Protein AF-A0A150SYS1-F1 (afdb_monomer_lite)

Secondary structure (DSSP, 8-state):
-PPP--PPPPHHHHHT--EE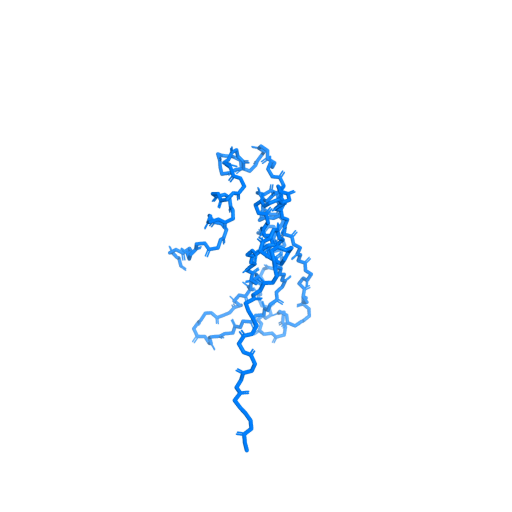EEEEE-S-GGGT--EEEEEEEEEGGGTEEEEEE---HHHHHHH-TT--HHHHHHHHHHHHHHHHT-GGG-GGGGS-HHHHHHHHHSPP--

Foldseek 3Di:
DDDPPPDDDPPVRVLFDKDKDFDWDDLDVVVVDIDGFWMWMDTPSVQATAIDGHDPVVVSCVVPVPDDVVVVVVVSVLLRCLRVLPCVNPPSSVDRNVSSVVVSPDDDPD

InterPro domains:
  IPR021398 Protein of unknown function DUF3037 [PF11236] (20-110)

Structure (mmCIF, N/CA/C/O backbone):
data_AF-A0A150SYS1-F1
#
_entry.id   AF-A0A150SYS1-F1
#
loop_
_atom_site.group_PDB
_atom_site.id
_atom_site.type_symbol
_atom_site.label_atom_id
_atom_site.label_alt_id
_atom_site.label_comp_id
_atom_site.label_asym_id
_atom_site.label_entity_id
_atom_site.label_seq_id
_atom_site.pdbx_PDB_ins_code
_atom_site.Cartn_x
_atom_site.Cartn_y
_atom_site.Cartn_z
_atom_site.occupancy
_atom_site.B_iso_or_equiv
_atom_site.auth_seq_id
_atom_site.auth_comp_id
_atom_site.auth_asym_id
_atom_site.auth_atom_id
_atom_site.pdbx_PDB_model_num
ATOM 1 N N . MET A 1 1 ? -43.144 2.748 -16.635 1.00 46.62 1 MET A N 1
ATOM 2 C CA . MET A 1 1 ? -41.766 2.988 -16.165 1.00 46.62 1 MET A CA 1
ATOM 3 C C . MET A 1 1 ? -41.873 3.291 -14.675 1.00 46.62 1 MET A C 1
ATOM 5 O O . MET A 1 1 ? -42.285 4.400 -14.359 1.00 46.62 1 MET A O 1
ATOM 9 N N . PRO A 1 2 ? -41.720 2.311 -13.765 1.00 41.84 2 PRO A N 1
ATOM 10 C CA . PRO A 1 2 ? -41.815 2.610 -12.344 1.00 41.84 2 PRO A CA 1
ATOM 11 C C . PRO A 1 2 ? -40.545 3.337 -11.883 1.00 41.84 2 PRO A C 1
ATOM 13 O O . PRO A 1 2 ? -39.466 3.139 -12.444 1.00 41.84 2 PRO A O 1
ATOM 16 N N . ALA A 1 3 ? -40.736 4.242 -10.927 1.00 53.97 3 ALA A N 1
ATOM 17 C CA . ALA A 1 3 ? -39.724 5.083 -10.299 1.00 53.97 3 ALA A CA 1
ATOM 18 C C . ALA A 1 3 ? -38.660 4.244 -9.559 1.00 53.97 3 ALA A C 1
ATOM 20 O O . ALA A 1 3 ? -38.944 3.103 -9.199 1.00 53.97 3 ALA A O 1
ATOM 21 N N . PRO A 1 4 ? -37.449 4.779 -9.315 1.00 53.19 4 PRO A N 1
ATOM 22 C CA . PRO A 1 4 ? -36.462 4.095 -8.492 1.00 53.19 4 PRO A CA 1
ATOM 23 C C . PRO A 1 4 ? -36.981 4.002 -7.054 1.00 53.19 4 PRO A C 1
ATOM 25 O O . PRO A 1 4 ? -37.290 5.021 -6.434 1.00 53.19 4 PRO A O 1
ATOM 28 N N . ASP A 1 5 ? -37.085 2.779 -6.539 1.00 56.59 5 ASP A N 1
ATOM 29 C CA . ASP A 1 5 ? -37.484 2.496 -5.164 1.00 56.59 5 ASP A CA 1
ATOM 30 C C . ASP A 1 5 ? -36.496 3.164 -4.194 1.00 56.59 5 ASP A C 1
ATOM 32 O O . ASP A 1 5 ? -35.390 2.683 -3.947 1.00 56.59 5 ASP A O 1
ATOM 36 N N . GLY A 1 6 ? -36.897 4.320 -3.664 1.00 57.78 6 GLY A N 1
ATOM 37 C CA . GLY A 1 6 ? -36.155 5.117 -2.693 1.00 57.78 6 GLY A CA 1
ATOM 38 C C . GLY A 1 6 ? -36.209 4.517 -1.294 1.00 57.78 6 GLY A C 1
ATOM 39 O O . GLY A 1 6 ? -36.698 5.162 -0.368 1.00 57.78 6 GLY A O 1
ATOM 40 N N . ASN A 1 7 ? -35.731 3.286 -1.120 1.00 57.59 7 ASN A N 1
ATOM 41 C CA . ASN A 1 7 ? -35.543 2.751 0.220 1.00 57.59 7 ASN A CA 1
ATOM 42 C C . ASN A 1 7 ? -34.231 3.312 0.807 1.00 57.59 7 ASN A C 1
ATOM 44 O O . ASN A 1 7 ? -33.166 3.031 0.250 1.00 57.59 7 ASN A O 1
ATOM 48 N N . PRO A 1 8 ? -34.260 4.085 1.911 1.00 56.75 8 PRO A N 1
ATOM 49 C CA . PRO A 1 8 ? -33.033 4.493 2.582 1.00 56.75 8 PRO A CA 1
ATOM 50 C C . PRO A 1 8 ? -32.280 3.245 3.080 1.00 56.75 8 PRO A C 1
ATOM 52 O O . PRO A 1 8 ? -32.924 2.250 3.444 1.00 56.75 8 PRO A O 1
ATOM 55 N N . PRO A 1 9 ? -30.933 3.264 3.098 1.00 56.44 9 PRO A N 1
ATOM 56 C CA . PRO A 1 9 ? -30.151 2.159 3.646 1.00 56.44 9 PRO A CA 1
ATOM 57 C C . PRO A 1 9 ? -30.648 1.849 5.062 1.00 56.44 9 PRO A C 1
ATOM 59 O O . PRO A 1 9 ? -30.876 2.760 5.864 1.00 56.44 9 PRO A O 1
ATOM 62 N N . ARG A 1 10 ? -30.895 0.568 5.367 1.00 55.69 10 ARG A N 1
ATOM 63 C CA . ARG A 1 10 ? -31.429 0.181 6.680 1.00 55.69 10 ARG A CA 1
ATOM 64 C C . ARG A 1 10 ? -30.379 0.528 7.738 1.00 55.69 10 ARG A C 1
ATOM 66 O O . ARG A 1 10 ? -29.187 0.461 7.473 1.00 55.69 10 ARG A O 1
ATOM 73 N N . ALA A 1 11 ? -30.787 0.850 8.966 1.00 55.31 11 ALA A N 1
ATOM 74 C CA . ALA A 1 11 ? -29.869 1.276 10.036 1.00 55.31 11 ALA A CA 1
ATOM 75 C C . ALA A 1 11 ? -28.717 0.282 10.346 1.00 55.31 11 ALA A C 1
ATOM 77 O O . ALA A 1 11 ? -27.696 0.684 10.895 1.00 55.31 11 ALA A O 1
ATOM 78 N N . ARG A 1 12 ? -28.854 -0.999 9.962 1.00 54.78 12 ARG A N 1
ATOM 79 C CA . ARG A 1 12 ? -27.773 -2.004 9.993 1.00 54.78 12 ARG A CA 1
ATOM 80 C C . ARG A 1 12 ? -26.711 -1.804 8.902 1.00 54.78 12 ARG A C 1
ATOM 82 O O . ARG A 1 12 ? -25.551 -2.080 9.160 1.00 54.78 12 ARG A O 1
ATOM 89 N N . ASP A 1 13 ? -27.086 -1.281 7.739 1.00 56.94 13 ASP A N 1
ATOM 90 C CA . ASP A 1 13 ? -26.188 -1.048 6.600 1.00 56.94 13 ASP A CA 1
ATOM 91 C C . ASP A 1 13 ? -25.290 0.175 6.844 1.00 56.94 13 ASP A C 1
ATOM 93 O O . ASP A 1 13 ? -24.120 0.183 6.478 1.00 56.94 13 ASP A O 1
ATOM 97 N N . ALA A 1 14 ? -25.810 1.193 7.541 1.00 58.81 14 ALA A N 1
ATOM 98 C CA . ALA A 1 14 ? -25.014 2.338 7.987 1.00 58.81 14 ALA A CA 1
ATOM 99 C C . ALA A 1 14 ? -24.042 1.974 9.126 1.00 58.81 14 ALA A C 1
ATOM 101 O O . ALA A 1 14 ? -22.978 2.580 9.248 1.00 58.81 14 ALA A O 1
ATOM 102 N N . ALA A 1 15 ? -24.393 0.977 9.949 1.00 64.12 15 ALA A N 1
ATOM 103 C CA . ALA A 1 15 ? -23.547 0.493 11.038 1.00 64.12 15 ALA A CA 1
ATOM 104 C C . ALA A 1 15 ? -22.316 -0.285 10.542 1.00 64.12 15 ALA A C 1
ATOM 106 O O . ALA A 1 15 ? -21.358 -0.414 11.291 1.00 64.12 15 ALA A O 1
ATOM 107 N N . ASP A 1 16 ? -22.318 -0.750 9.292 1.00 79.81 16 ASP A N 1
ATOM 108 C CA . ASP A 1 16 ? -21.210 -1.484 8.672 1.00 79.81 16 ASP A CA 1
ATOM 109 C C . ASP A 1 16 ? -20.600 -0.734 7.478 1.00 79.81 16 ASP A C 1
ATOM 111 O O . ASP A 1 16 ? -19.910 -1.333 6.654 1.00 79.81 16 ASP A O 1
ATOM 115 N N . ALA A 1 17 ? -20.827 0.581 7.380 1.00 88.12 17 ALA A N 1
ATOM 116 C CA . ALA A 1 17 ? -20.217 1.394 6.337 1.00 88.12 17 ALA A CA 1
ATOM 117 C C . ALA A 1 17 ? -18.685 1.255 6.373 1.00 88.12 17 ALA A C 1
ATOM 119 O O . ALA A 1 17 ? -18.046 1.334 7.432 1.00 88.12 17 ALA A O 1
ATOM 120 N N . PHE A 1 18 ? -18.107 1.027 5.199 1.00 93.44 18 PHE A N 1
ATOM 121 C CA . PHE A 1 18 ? -16.675 0.879 5.011 1.00 93.44 18 PHE A CA 1
ATOM 122 C C . PHE A 1 18 ? -16.217 1.720 3.826 1.00 93.44 18 PHE A C 1
ATOM 124 O O . PHE A 1 18 ? -16.915 1.843 2.820 1.00 93.44 18 PHE A O 1
ATOM 131 N N . ASP A 1 19 ? -15.010 2.248 3.952 1.00 94.69 19 ASP A N 1
ATOM 132 C CA . ASP A 1 19 ? -14.276 2.878 2.873 1.00 94.69 19 ASP A CA 1
ATOM 133 C C . ASP A 1 19 ? -13.247 1.887 2.338 1.00 94.69 19 ASP A C 1
ATOM 135 O O . ASP A 1 19 ? -12.708 1.051 3.072 1.00 94.69 19 ASP A O 1
ATOM 139 N N . TYR A 1 20 ? -12.962 1.965 1.043 1.00 96.62 20 TYR A N 1
ATOM 140 C CA . TYR A 1 20 ? -11.912 1.156 0.446 1.00 96.62 20 TYR A CA 1
ATOM 141 C C . TYR A 1 20 ? -11.166 1.916 -0.643 1.00 96.62 20 TYR A C 1
ATOM 143 O O . TYR A 1 20 ? -11.701 2.823 -1.281 1.00 96.62 20 TYR A O 1
ATOM 151 N N . ALA A 1 21 ? -9.925 1.507 -0.879 1.00 96.06 21 ALA A N 1
ATOM 152 C CA . ALA A 1 21 ? -9.102 2.013 -1.964 1.00 96.06 21 ALA A CA 1
ATOM 153 C C . ALA A 1 21 ? -8.381 0.871 -2.669 1.00 96.06 21 ALA A C 1
ATOM 155 O O . ALA A 1 21 ? -7.885 -0.058 -2.035 1.00 96.06 21 ALA A O 1
ATOM 156 N N . VAL A 1 22 ? -8.313 0.946 -3.996 1.00 96.31 22 VAL A N 1
ATOM 157 C CA . VAL A 1 22 ? -7.603 -0.038 -4.817 1.00 96.31 22 VAL A CA 1
ATOM 158 C C . VAL A 1 22 ? -6.139 0.368 -4.928 1.00 96.31 22 VAL A C 1
ATOM 160 O O . VAL A 1 22 ? -5.834 1.459 -5.410 1.00 96.31 22 VAL A O 1
ATOM 163 N N . LEU A 1 23 ? -5.239 -0.534 -4.545 1.00 95.25 23 LEU A N 1
ATOM 164 C CA . LEU A 1 23 ? -3.804 -0.372 -4.746 1.00 95.25 23 LEU A CA 1
ATOM 165 C C . LEU A 1 23 ? -3.456 -0.694 -6.196 1.00 95.25 23 LEU A C 1
ATOM 167 O O . LEU A 1 23 ? -3.881 -1.719 -6.744 1.00 95.25 23 LEU A O 1
ATOM 171 N N . ARG A 1 24 ? -2.680 0.188 -6.826 1.00 95.00 24 ARG A N 1
ATOM 172 C CA . ARG A 1 24 ? -2.292 0.066 -8.231 1.00 95.00 24 ARG A CA 1
ATOM 173 C C . ARG A 1 24 ? -0.803 0.280 -8.390 1.00 95.00 24 ARG A C 1
ATOM 175 O O . ARG A 1 24 ? -0.268 1.264 -7.894 1.00 95.00 24 ARG A O 1
ATOM 182 N N . VAL A 1 25 ? -0.172 -0.600 -9.154 1.00 95.19 25 VAL A N 1
ATOM 183 C CA . VAL A 1 25 ? 1.159 -0.344 -9.700 1.00 95.19 25 VAL A CA 1
ATOM 184 C C . VAL A 1 25 ? 0.983 0.357 -11.036 1.00 95.19 25 VAL A C 1
ATOM 186 O O . VAL A 1 25 ? 0.116 -0.011 -11.835 1.00 95.19 25 VAL A O 1
ATOM 189 N N . VAL A 1 26 ? 1.807 1.373 -11.263 1.00 93.62 26 VAL A N 1
ATOM 190 C CA . VAL A 1 26 ? 1.878 2.133 -12.509 1.00 93.62 26 VAL A CA 1
ATOM 191 C C . VAL A 1 26 ? 3.256 1.854 -13.108 1.00 93.62 26 VAL A C 1
ATOM 193 O O . VAL A 1 26 ? 4.200 2.560 -12.766 1.00 93.62 26 VAL A O 1
ATOM 196 N N . PRO A 1 27 ? 3.420 0.802 -13.937 1.00 90.81 27 PRO A N 1
ATOM 197 C CA . PRO A 1 27 ? 4.738 0.427 -14.450 1.00 90.81 27 PRO A CA 1
ATOM 198 C C . PRO A 1 27 ? 5.379 1.543 -15.278 1.00 90.81 27 PRO A C 1
ATOM 200 O O . PRO A 1 27 ? 6.596 1.705 -15.264 1.00 90.81 27 PRO A O 1
ATOM 203 N N . ARG A 1 28 ? 4.545 2.321 -15.984 1.00 89.44 28 ARG A N 1
ATOM 204 C CA . ARG A 1 28 ? 4.988 3.419 -16.837 1.00 89.44 28 ARG A CA 1
ATOM 205 C C . ARG A 1 28 ? 3.961 4.550 -16.883 1.00 89.44 28 ARG A C 1
ATOM 207 O O . ARG A 1 28 ? 2.920 4.443 -17.540 1.00 89.44 28 ARG A O 1
ATOM 214 N N . VAL A 1 29 ? 4.247 5.630 -16.154 1.00 88.06 29 VAL A N 1
ATOM 215 C CA . VAL A 1 29 ? 3.322 6.754 -15.916 1.00 88.06 29 VAL A CA 1
ATOM 216 C C . VAL A 1 29 ? 2.966 7.466 -17.219 1.00 88.06 29 VAL A C 1
ATOM 218 O O . VAL A 1 29 ? 1.792 7.719 -17.484 1.00 88.06 29 VAL A O 1
ATOM 221 N N . GLU A 1 30 ? 3.956 7.722 -18.069 1.00 90.62 30 GLU A N 1
ATOM 222 C CA . GLU A 1 30 ? 3.812 8.444 -19.334 1.00 90.62 30 GLU A CA 1
ATOM 223 C C . GLU A 1 30 ? 2.944 7.707 -20.365 1.00 90.62 30 GLU A C 1
ATOM 225 O O . GLU A 1 30 ? 2.399 8.326 -21.276 1.00 90.62 30 GLU A O 1
ATOM 230 N N . ARG A 1 31 ? 2.778 6.387 -20.210 1.00 90.69 31 ARG A N 1
ATOM 231 C CA . ARG A 1 31 ? 1.885 5.563 -21.043 1.00 90.69 31 ARG A CA 1
ATOM 232 C C . ARG A 1 31 ? 0.509 5.354 -20.414 1.00 90.69 31 ARG A C 1
ATOM 234 O O . ARG A 1 31 ? -0.360 4.757 -21.044 1.00 90.69 31 ARG A O 1
ATOM 241 N N . GLY A 1 32 ? 0.308 5.814 -19.179 1.00 89.94 32 GLY A N 1
ATOM 242 C CA . GLY A 1 32 ? -0.930 5.612 -18.432 1.00 89.94 32 GLY A CA 1
ATOM 243 C C . GLY A 1 32 ? -1.196 4.152 -18.048 1.00 89.94 32 GLY A C 1
ATOM 244 O O . GLY A 1 32 ? -2.349 3.791 -17.814 1.00 89.94 32 GLY A O 1
ATOM 245 N N . GLU A 1 33 ? -0.167 3.303 -17.985 1.00 91.50 33 GLU A N 1
ATOM 246 C CA . GLU A 1 33 ? -0.312 1.882 -17.646 1.00 91.50 33 GLU A CA 1
ATOM 247 C C . GLU A 1 33 ? -0.633 1.692 -16.167 1.00 91.50 33 GLU A C 1
ATOM 249 O O . GLU A 1 33 ? 0.018 2.278 -15.308 1.00 91.50 33 GLU A O 1
ATOM 254 N N . ARG A 1 34 ? -1.624 0.856 -15.841 1.00 93.00 34 ARG A N 1
ATOM 255 C CA . ARG A 1 34 ? -2.029 0.603 -14.452 1.00 93.00 34 ARG A CA 1
ATOM 256 C C . ARG A 1 34 ? -2.443 -0.848 -14.274 1.00 93.00 34 ARG A C 1
ATOM 258 O O . ARG A 1 34 ? -3.228 -1.370 -15.065 1.00 93.00 34 ARG A O 1
ATOM 265 N N . VAL A 1 35 ? -1.976 -1.475 -13.201 1.00 95.44 35 VAL A N 1
ATOM 266 C CA . VAL A 1 35 ? -2.395 -2.819 -12.791 1.00 95.44 35 VAL A CA 1
ATOM 267 C C . VAL A 1 35 ? -2.870 -2.753 -11.349 1.00 95.44 35 VAL A C 1
ATOM 269 O O . VAL A 1 35 ? -2.137 -2.304 -10.472 1.00 95.44 35 VAL A O 1
ATOM 272 N N . ASN A 1 36 ? -4.109 -3.180 -11.104 1.00 96.69 36 ASN A N 1
ATOM 273 C CA . ASN A 1 36 ? -4.614 -3.348 -9.745 1.00 96.69 36 ASN A CA 1
ATOM 274 C C . ASN A 1 36 ? -3.877 -4.522 -9.100 1.00 96.69 36 ASN A C 1
ATOM 276 O O . ASN A 1 36 ? -3.824 -5.601 -9.686 1.00 96.69 36 ASN A O 1
ATOM 280 N N . VAL A 1 37 ? -3.335 -4.305 -7.909 1.00 97.06 37 VAL A N 1
ATOM 281 C CA . VAL A 1 37 ? -2.543 -5.308 -7.184 1.00 97.06 37 VAL A CA 1
ATOM 282 C C . VAL A 1 37 ? -3.080 -5.582 -5.788 1.00 97.06 37 VAL A C 1
ATOM 284 O O . VAL A 1 37 ? -2.572 -6.466 -5.112 1.00 97.06 37 VAL A O 1
ATOM 287 N N . GLY A 1 38 ? -4.085 -4.838 -5.325 1.00 96.56 38 GLY A N 1
ATOM 288 C CA . GLY A 1 38 ? -4.620 -5.017 -3.983 1.00 96.56 38 GLY A CA 1
ATOM 289 C C . GLY A 1 38 ? -5.714 -4.031 -3.611 1.00 96.56 38 GLY A C 1
ATOM 290 O O . GLY A 1 38 ? -6.171 -3.231 -4.431 1.00 96.56 38 GLY A O 1
ATOM 291 N N . VAL A 1 39 ? -6.114 -4.087 -2.348 1.00 97.50 39 VAL A N 1
ATOM 292 C CA . VAL A 1 39 ? -7.137 -3.237 -1.745 1.00 97.50 39 VAL A CA 1
ATOM 293 C C . VAL A 1 39 ? -6.779 -2.923 -0.296 1.00 97.50 39 VAL A C 1
ATOM 295 O O . VAL A 1 39 ? -6.231 -3.767 0.413 1.00 97.50 39 VAL A O 1
ATOM 298 N N . VAL A 1 40 ? -7.121 -1.718 0.144 1.00 97.56 40 VAL A N 1
ATOM 299 C CA . VAL A 1 40 ? -7.153 -1.324 1.555 1.00 97.56 40 VAL A CA 1
ATOM 300 C C . VAL A 1 40 ? -8.599 -1.103 1.944 1.00 97.56 40 VAL A C 1
ATOM 302 O O . VAL A 1 40 ? -9.314 -0.412 1.222 1.00 97.56 40 VAL A O 1
ATOM 305 N N . LEU A 1 41 ? -9.027 -1.689 3.058 1.00 97.25 41 LEU A N 1
ATOM 306 C CA . LEU A 1 41 ? -10.381 -1.551 3.581 1.00 97.25 41 LEU A CA 1
ATOM 307 C C . LEU A 1 41 ? -10.324 -0.963 4.986 1.00 97.25 41 LEU A C 1
ATOM 309 O O . LEU A 1 41 ? -9.577 -1.444 5.838 1.00 97.25 41 LEU A O 1
ATOM 313 N N . PHE A 1 42 ? -11.146 0.052 5.218 1.00 97.00 42 PHE A N 1
ATOM 314 C CA . PHE A 1 42 ? -11.321 0.707 6.501 1.00 97.00 42 PHE A CA 1
ATOM 315 C C . PHE A 1 42 ? -12.794 0.668 6.913 1.00 97.00 42 PHE A C 1
ATOM 317 O O . PHE A 1 42 ? -13.671 1.085 6.165 1.00 97.00 42 PHE A O 1
ATOM 324 N N . CYS A 1 43 ? -13.079 0.188 8.121 1.00 95.75 43 CYS A N 1
ATOM 325 C CA . CYS A 1 43 ? -14.416 0.230 8.703 1.00 95.75 43 CYS A CA 1
ATOM 326 C C . CYS A 1 43 ? -14.329 0.748 10.137 1.00 95.75 43 CYS A C 1
ATOM 328 O O . CYS A 1 43 ? -13.930 0.026 11.057 1.00 95.75 43 CYS A O 1
ATOM 330 N N . ARG A 1 44 ? -14.741 2.007 10.336 1.00 93.00 44 ARG A N 1
ATOM 331 C CA . ARG A 1 44 ? -14.692 2.669 11.647 1.00 93.00 44 ARG A CA 1
ATOM 332 C C . ARG A 1 44 ? -15.531 1.940 12.692 1.00 93.00 44 ARG A C 1
ATOM 334 O O . ARG A 1 44 ? -15.084 1.774 13.821 1.00 93.00 44 ARG A O 1
ATOM 341 N N . ALA A 1 45 ? -16.730 1.502 12.317 1.00 92.56 45 ALA A N 1
ATOM 342 C CA . ALA A 1 45 ? -17.658 0.847 13.234 1.00 92.56 45 ALA A CA 1
ATOM 343 C C . ALA A 1 45 ? -17.138 -0.501 13.757 1.00 92.56 45 ALA A C 1
ATOM 345 O O . ALA A 1 45 ? -17.455 -0.890 14.878 1.00 92.56 45 ALA A O 1
ATOM 346 N N . ARG A 1 46 ? -16.299 -1.182 12.968 1.00 92.56 46 ARG A N 1
ATOM 347 C CA . ARG A 1 46 ? -15.676 -2.461 13.331 1.00 92.56 46 ARG A CA 1
ATOM 348 C C . ARG A 1 46 ? -14.244 -2.319 13.849 1.00 92.56 46 ARG A C 1
ATOM 350 O O . ARG A 1 46 ? -13.622 -3.334 14.144 1.00 92.56 46 ARG A O 1
ATOM 357 N N . GLY A 1 47 ? -13.709 -1.096 13.935 1.00 93.69 47 GLY A N 1
ATOM 358 C CA . GLY A 1 47 ? -12.301 -0.864 14.276 1.00 93.69 47 GLY A CA 1
ATOM 359 C C . GLY A 1 47 ? -11.346 -1.613 13.343 1.00 93.69 47 GLY A C 1
ATOM 360 O O . GLY A 1 47 ? -10.337 -2.158 13.794 1.00 93.69 47 GLY A O 1
ATOM 361 N N . PHE A 1 48 ? -11.701 -1.711 12.060 1.00 95.38 48 PHE A N 1
ATOM 362 C CA . PHE A 1 48 ? -10.999 -2.535 11.085 1.00 95.38 48 PHE A CA 1
ATOM 363 C C . PHE A 1 48 ? -10.206 -1.669 10.109 1.00 95.38 48 PHE A C 1
ATOM 365 O O . PHE A 1 48 ? -10.754 -0.744 9.507 1.00 95.38 48 PHE A O 1
ATOM 372 N N . LEU A 1 49 ? -8.935 -2.013 9.918 1.00 97.38 49 LEU A N 1
ATOM 373 C CA . LEU A 1 49 ? -8.076 -1.483 8.867 1.00 97.38 49 LEU A CA 1
ATOM 374 C C . LEU A 1 49 ? -7.128 -2.590 8.411 1.00 97.38 49 LEU A C 1
ATOM 376 O O . LEU A 1 49 ? -6.309 -3.062 9.1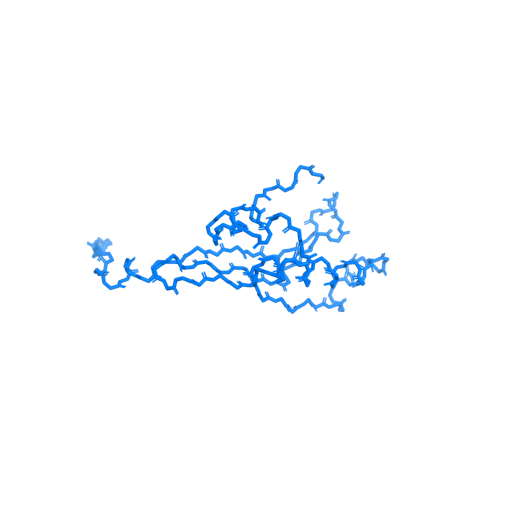96 1.00 97.38 49 LEU A O 1
ATOM 380 N N . GLU A 1 50 ? -7.213 -2.982 7.145 1.00 97.38 50 GLU A N 1
ATOM 381 C CA . GLU A 1 50 ? -6.328 -3.997 6.576 1.00 97.38 50 GLU A CA 1
ATOM 382 C C . GLU A 1 50 ? -6.061 -3.699 5.103 1.00 97.38 50 GLU A C 1
ATOM 384 O O . GLU A 1 50 ? -6.942 -3.229 4.379 1.00 97.38 50 GLU A O 1
ATOM 389 N N . ALA A 1 51 ? -4.845 -4.003 4.657 1.00 97.31 51 ALA A N 1
ATOM 390 C CA . ALA A 1 51 ? -4.499 -4.033 3.246 1.00 97.31 51 ALA A CA 1
ATOM 391 C C . ALA A 1 51 ? -4.186 -5.466 2.824 1.00 97.31 51 ALA A C 1
ATOM 393 O O . ALA A 1 51 ? -3.462 -6.185 3.516 1.00 97.31 51 ALA A O 1
ATOM 394 N N . ARG A 1 52 ? -4.701 -5.862 1.663 1.00 97.44 52 ARG A N 1
ATOM 395 C CA . ARG A 1 52 ? -4.360 -7.120 1.000 1.00 97.44 52 ARG A CA 1
ATOM 396 C C . ARG A 1 52 ? -3.904 -6.839 -0.411 1.00 97.44 52 ARG A C 1
ATOM 398 O O . ARG A 1 52 ? -4.470 -5.989 -1.093 1.00 97.44 52 ARG A O 1
ATOM 405 N N . SER A 1 53 ? -2.903 -7.579 -0.852 1.00 96.75 53 SER A N 1
ATOM 406 C CA . SER A 1 53 ? -2.337 -7.429 -2.183 1.00 96.75 53 SER A CA 1
ATOM 407 C C . SER A 1 53 ? -1.831 -8.758 -2.708 1.00 96.75 53 SER A C 1
ATOM 409 O O . SER A 1 53 ? -1.227 -9.527 -1.965 1.00 96.75 53 SER A O 1
ATOM 411 N N . GLU A 1 54 ? -2.044 -8.976 -3.995 1.00 95.56 54 GLU A N 1
ATOM 412 C CA . GLU A 1 54 ? -1.633 -10.146 -4.758 1.00 95.56 54 GLU A CA 1
ATOM 413 C C . GLU A 1 54 ? -1.213 -9.650 -6.154 1.00 95.56 54 GLU A C 1
ATOM 415 O O . GLU A 1 54 ? -2.032 -9.593 -7.076 1.00 95.56 54 GLU A O 1
ATOM 420 N N . PRO A 1 55 ? 0.026 -9.144 -6.306 1.00 94.75 55 PRO A N 1
ATOM 42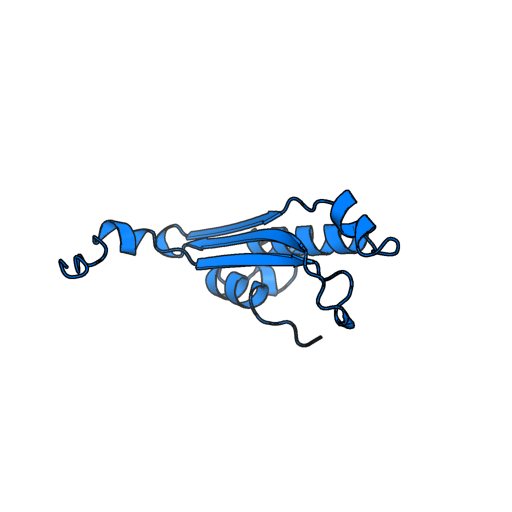1 C CA . PRO A 1 55 ? 0.486 -8.614 -7.582 1.00 94.75 55 PRO A CA 1
ATOM 422 C C . PRO A 1 55 ? 0.675 -9.740 -8.610 1.00 94.75 55 PRO A C 1
ATOM 424 O O . PRO A 1 55 ? 1.407 -10.697 -8.373 1.00 94.75 55 PRO A O 1
ATOM 427 N N . ASP A 1 56 ? 0.070 -9.597 -9.793 1.00 95.88 56 ASP A N 1
ATOM 428 C CA . ASP A 1 56 ? 0.366 -10.458 -10.945 1.00 95.88 56 ASP A CA 1
ATOM 429 C C . ASP A 1 56 ? 1.680 -10.011 -11.597 1.00 95.88 56 ASP A C 1
ATOM 431 O O . ASP A 1 56 ? 1.727 -9.131 -12.461 1.00 95.88 56 ASP A O 1
ATOM 435 N N . GLU A 1 57 ? 2.771 -10.619 -11.151 1.00 95.12 57 GLU A N 1
ATOM 436 C CA . GLU A 1 57 ? 4.128 -10.289 -11.584 1.00 95.12 57 GLU A CA 1
ATOM 437 C C . GLU A 1 57 ? 4.355 -10.532 -13.071 1.00 95.12 57 GLU A C 1
ATOM 439 O O . GLU A 1 57 ? 5.044 -9.753 -13.728 1.00 95.12 57 GLU A O 1
ATOM 444 N N . ARG A 1 58 ? 3.737 -11.577 -13.632 1.00 96.19 58 ARG A N 1
ATOM 445 C CA . ARG A 1 58 ? 3.850 -11.871 -15.065 1.00 96.19 58 ARG A CA 1
ATOM 446 C C . ARG A 1 58 ? 3.218 -10.755 -15.876 1.00 96.19 58 ARG A C 1
ATOM 448 O O . ARG A 1 58 ? 3.809 -10.295 -16.849 1.00 96.19 58 ARG A O 1
ATOM 455 N N . ARG A 1 59 ? 2.040 -10.289 -15.460 1.00 95.62 59 ARG A N 1
ATOM 456 C CA . ARG A 1 59 ? 1.360 -9.164 -16.102 1.00 95.62 59 ARG A CA 1
ATOM 457 C C . ARG A 1 59 ? 2.137 -7.858 -15.952 1.00 95.62 59 ARG A C 1
ATOM 459 O O . ARG A 1 59 ? 2.203 -7.090 -16.908 1.00 95.62 59 ARG A O 1
ATOM 466 N N . LEU A 1 60 ? 2.726 -7.607 -14.786 1.00 95.94 60 LEU A N 1
ATOM 467 C CA . LEU A 1 60 ? 3.549 -6.421 -14.545 1.00 95.94 60 LEU A CA 1
ATOM 468 C C . LEU A 1 60 ? 4.802 -6.403 -15.433 1.00 95.94 60 LEU A C 1
ATOM 470 O O . LEU A 1 60 ? 5.045 -5.412 -16.121 1.00 95.94 60 LEU A O 1
ATOM 474 N N . LEU A 1 61 ? 5.545 -7.511 -15.487 1.00 95.94 61 LEU A N 1
ATOM 475 C CA . LEU A 1 61 ? 6.735 -7.643 -16.332 1.00 95.94 61 LEU A CA 1
ATOM 476 C C . LEU A 1 61 ? 6.405 -7.649 -17.828 1.00 95.94 61 LEU A C 1
ATOM 478 O O . LEU A 1 61 ? 7.220 -7.210 -18.633 1.00 95.94 61 LEU A O 1
ATOM 482 N N . ALA A 1 62 ? 5.211 -8.103 -18.219 1.00 95.44 62 ALA A N 1
ATOM 483 C CA . ALA A 1 62 ? 4.758 -8.008 -19.605 1.00 95.44 62 ALA A CA 1
ATOM 484 C C . ALA A 1 62 ? 4.538 -6.552 -20.055 1.00 95.44 62 ALA A C 1
ATOM 486 O O . ALA A 1 62 ? 4.740 -6.241 -21.228 1.00 95.44 62 ALA A O 1
ATOM 487 N N . LEU A 1 63 ? 4.134 -5.660 -19.142 1.00 94.38 63 LEU A N 1
ATOM 488 C CA . LEU A 1 63 ? 3.993 -4.226 -19.421 1.00 94.38 63 LEU A CA 1
ATOM 489 C C . LEU A 1 63 ? 5.347 -3.510 -19.387 1.00 94.38 63 LEU A C 1
ATOM 491 O O . LEU A 1 63 ? 5.656 -2.713 -20.275 1.00 94.38 63 LEU A O 1
ATOM 495 N N . TRP A 1 64 ? 6.170 -3.829 -18.387 1.00 95.12 64 TRP A N 1
ATOM 496 C CA . TRP A 1 64 ? 7.489 -3.239 -18.209 1.00 95.12 64 TRP A CA 1
ATOM 497 C C . TRP A 1 64 ? 8.500 -4.295 -17.737 1.00 95.12 64 TRP A C 1
ATOM 499 O O . TRP A 1 64 ? 8.608 -4.554 -16.538 1.00 95.12 64 TRP A O 1
ATOM 509 N N . PRO A 1 65 ? 9.280 -4.898 -18.654 1.00 95.12 65 PRO A N 1
ATOM 510 C CA . PRO A 1 65 ? 10.221 -5.965 -18.301 1.00 95.12 65 PRO A CA 1
ATOM 511 C C . PRO A 1 65 ? 11.332 -5.540 -17.334 1.00 95.12 65 PRO A C 1
ATOM 513 O O . PRO A 1 65 ? 11.913 -6.382 -16.661 1.00 95.12 65 PRO A O 1
ATOM 516 N N . ALA A 1 66 ? 11.631 -4.240 -17.271 1.00 94.75 66 ALA A N 1
ATOM 517 C CA . ALA A 1 66 ? 12.624 -3.664 -16.368 1.00 94.75 66 ALA A CA 1
ATOM 518 C C . ALA A 1 66 ? 12.022 -3.205 -15.023 1.00 94.75 66 ALA A C 1
ATOM 520 O O . ALA A 1 66 ? 12.661 -2.440 -14.303 1.00 94.75 66 ALA A O 1
ATOM 521 N N . LEU A 1 67 ? 10.784 -3.602 -14.698 1.00 95.12 67 LEU A N 1
ATOM 522 C CA . LEU A 1 67 ? 10.149 -3.250 -13.429 1.00 95.12 67 LEU A CA 1
ATOM 523 C C . LEU A 1 67 ? 10.869 -3.933 -12.268 1.00 95.12 67 LEU A C 1
ATOM 525 O O . LEU A 1 67 ? 11.039 -5.151 -12.265 1.00 95.12 67 LEU A O 1
ATOM 529 N N . ASP A 1 68 ? 11.217 -3.153 -11.251 1.00 95.81 68 ASP A N 1
ATOM 530 C CA . ASP A 1 68 ? 11.739 -3.687 -9.999 1.00 95.81 68 ASP A CA 1
ATOM 531 C C . ASP A 1 68 ? 10.595 -4.288 -9.165 1.00 95.81 68 ASP A C 1
ATOM 533 O O . ASP A 1 68 ? 9.877 -3.592 -8.441 1.00 95.81 68 ASP A O 1
ATOM 537 N N . LEU A 1 69 ? 10.399 -5.601 -9.301 1.00 95.75 69 LEU A N 1
ATOM 538 C CA . LEU A 1 69 ? 9.381 -6.331 -8.547 1.00 95.75 69 LEU A CA 1
ATOM 539 C C . LEU A 1 69 ? 9.670 -6.375 -7.043 1.00 95.75 69 LEU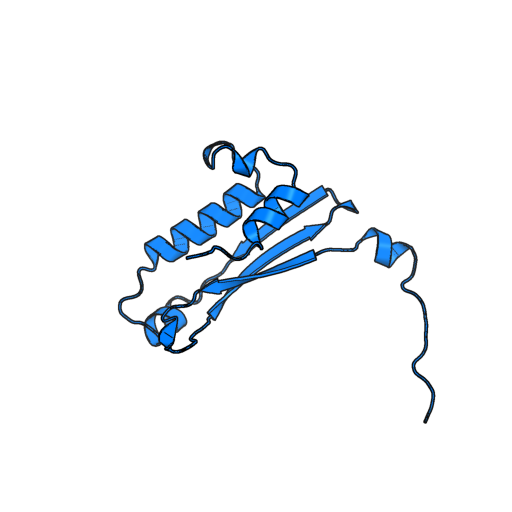 A C 1
ATOM 541 O O . LEU A 1 69 ? 8.722 -6.405 -6.260 1.00 95.75 69 LEU A O 1
ATOM 545 N N . GLU A 1 70 ? 10.936 -6.346 -6.624 1.00 96.56 70 GLU A N 1
ATOM 546 C CA . GLU A 1 70 ? 11.284 -6.337 -5.201 1.00 96.56 70 GLU A CA 1
ATOM 547 C C . GLU A 1 70 ? 10.880 -5.012 -4.560 1.00 96.56 70 GLU A C 1
ATOM 549 O O . GLU A 1 70 ? 10.254 -5.007 -3.499 1.00 96.56 70 GLU A O 1
ATOM 554 N N . ALA A 1 71 ? 11.133 -3.889 -5.237 1.00 95.56 71 ALA A N 1
ATOM 555 C CA . ALA A 1 71 ? 10.656 -2.585 -4.786 1.00 95.56 71 ALA A CA 1
ATOM 556 C C . ALA A 1 71 ? 9.120 -2.539 -4.694 1.00 95.56 71 ALA A C 1
ATOM 558 O O . ALA A 1 71 ? 8.574 -2.033 -3.710 1.00 95.56 71 ALA A O 1
ATOM 559 N N . VAL A 1 72 ? 8.410 -3.116 -5.674 1.00 95.62 72 VAL A N 1
ATOM 560 C CA . VAL A 1 72 ? 6.940 -3.225 -5.645 1.00 95.62 72 VAL A CA 1
ATOM 561 C C . VAL A 1 72 ? 6.472 -4.041 -4.438 1.00 95.62 72 VAL A C 1
ATOM 563 O O . VAL A 1 72 ? 5.614 -3.576 -3.684 1.00 95.62 72 VAL A O 1
ATOM 566 N N . ARG A 1 73 ? 7.034 -5.237 -4.223 1.00 96.06 73 ARG A N 1
ATOM 567 C CA . ARG A 1 73 ? 6.695 -6.102 -3.080 1.00 96.06 73 ARG A CA 1
ATOM 568 C C . ARG A 1 73 ? 6.983 -5.402 -1.752 1.00 96.06 73 ARG A C 1
ATOM 570 O O . ARG A 1 73 ? 6.130 -5.415 -0.867 1.00 96.06 73 ARG A O 1
ATOM 577 N N . GLY A 1 74 ? 8.135 -4.743 -1.637 1.00 96.44 74 GLY A N 1
ATOM 578 C CA . GLY A 1 74 ? 8.524 -3.983 -0.451 1.00 96.44 74 GLY A CA 1
ATOM 579 C C . GLY A 1 74 ? 7.557 -2.840 -0.143 1.00 96.44 74 GLY A C 1
ATOM 580 O O . GLY A 1 74 ? 7.165 -2.659 1.008 1.00 96.44 74 GLY A O 1
ATOM 581 N N . HIS A 1 75 ? 7.103 -2.108 -1.162 1.00 95.00 75 HIS A N 1
ATOM 582 C CA . HIS A 1 75 ? 6.124 -1.037 -0.977 1.00 95.00 75 HIS A CA 1
ATOM 583 C C . HIS A 1 75 ? 4.745 -1.571 -0.559 1.00 95.00 75 HIS A C 1
ATOM 585 O O . HIS A 1 75 ? 4.109 -1.018 0.339 1.00 95.00 75 HIS A O 1
ATOM 591 N N . LEU A 1 76 ? 4.289 -2.674 -1.162 1.00 96.12 76 LEU A N 1
ATOM 592 C CA . LEU A 1 76 ? 3.027 -3.318 -0.788 1.00 96.12 76 LEU A CA 1
ATOM 593 C C . LEU A 1 76 ? 3.061 -3.863 0.646 1.00 96.12 76 LEU A C 1
ATOM 595 O O . LEU A 1 76 ? 2.105 -3.654 1.398 1.00 96.12 76 LEU A O 1
ATOM 599 N N . ASP A 1 77 ? 4.160 -4.502 1.059 1.00 96.75 77 ASP A N 1
ATOM 600 C CA . ASP A 1 77 ? 4.324 -4.952 2.445 1.00 96.75 77 ASP A CA 1
ATOM 601 C C . ASP A 1 77 ? 4.400 -3.770 3.417 1.00 96.75 77 ASP A C 1
ATOM 603 O O . ASP A 1 77 ? 3.765 -3.806 4.471 1.00 96.75 77 ASP A O 1
ATOM 607 N N . PHE A 1 78 ? 5.079 -2.682 3.046 1.00 95.81 78 PHE A N 1
ATOM 608 C CA . PHE A 1 78 ? 5.089 -1.462 3.848 1.00 95.81 78 PHE A CA 1
ATOM 609 C C . PHE A 1 78 ? 3.668 -0.924 4.075 1.00 95.81 78 PHE A C 1
ATOM 611 O O . PHE A 1 78 ? 3.288 -0.690 5.221 1.00 95.81 78 PHE A O 1
ATOM 618 N N . ILE A 1 79 ? 2.842 -0.810 3.026 1.00 95.88 79 ILE A N 1
ATOM 619 C CA . ILE A 1 79 ? 1.433 -0.392 3.156 1.00 95.88 79 ILE A CA 1
ATOM 620 C C . ILE A 1 79 ? 0.664 -1.335 4.091 1.00 95.88 79 ILE A C 1
ATOM 622 O O . ILE A 1 79 ? -0.070 -0.878 4.974 1.00 95.88 79 ILE A O 1
ATOM 626 N N . ARG A 1 80 ? 0.846 -2.652 3.938 1.00 97.00 80 ARG A N 1
ATOM 627 C CA . ARG A 1 80 ? 0.220 -3.663 4.802 1.00 97.00 80 ARG A CA 1
ATOM 628 C C . ARG A 1 80 ? 0.611 -3.483 6.267 1.00 97.00 80 ARG A C 1
ATOM 630 O O . ARG A 1 80 ? -0.257 -3.528 7.138 1.00 97.00 80 ARG A O 1
ATOM 637 N N . ARG A 1 81 ? 1.891 -3.244 6.545 1.00 97.25 81 ARG A N 1
ATOM 638 C CA . ARG A 1 81 ? 2.421 -3.035 7.899 1.00 97.25 81 ARG A CA 1
ATOM 639 C C . ARG A 1 81 ? 1.960 -1.713 8.510 1.00 97.25 81 ARG A C 1
ATOM 641 O O . ARG A 1 81 ? 1.579 -1.697 9.680 1.00 97.25 81 ARG A O 1
ATOM 648 N N . VAL A 1 82 ? 1.868 -0.642 7.718 1.00 96.44 82 VAL A N 1
ATOM 649 C CA . VAL A 1 82 ? 1.230 0.614 8.144 1.00 96.44 82 VAL A CA 1
ATOM 650 C C . VAL A 1 82 ? -0.225 0.362 8.535 1.00 96.44 82 VAL A C 1
ATOM 652 O O . VAL A 1 82 ? -0.632 0.770 9.620 1.00 96.44 82 VAL A O 1
ATOM 655 N N . CYS A 1 83 ? -1.000 -0.371 7.730 1.00 96.56 83 CYS A N 1
ATOM 656 C CA . CYS A 1 83 ? -2.388 -0.728 8.058 1.00 96.56 83 CYS A CA 1
ATOM 657 C C . CYS A 1 83 ? -2.492 -1.593 9.329 1.00 96.56 83 CYS A C 1
ATOM 659 O O . CYS A 1 83 ? -3.382 -1.373 10.151 1.00 96.56 83 CYS A O 1
ATOM 661 N N . ALA A 1 84 ? -1.539 -2.502 9.549 1.00 96.44 84 ALA A N 1
ATOM 662 C CA . ALA A 1 84 ? -1.445 -3.313 10.765 1.00 96.44 84 ALA A CA 1
ATOM 663 C C . ALA A 1 84 ? -1.011 -2.519 12.013 1.00 96.44 84 ALA A C 1
ATOM 665 O O . ALA A 1 84 ? -1.231 -2.974 13.132 1.00 96.44 84 ALA A O 1
ATOM 666 N N . GLY A 1 85 ? -0.444 -1.322 11.841 1.00 95.44 85 GLY A N 1
ATOM 667 C CA . GLY A 1 85 ? 0.009 -0.475 12.950 1.00 95.44 85 GLY A CA 1
ATOM 668 C C . GLY A 1 85 ? 1.363 -0.908 13.491 1.00 95.44 85 GLY A C 1
ATOM 669 O O . GLY A 1 85 ? 1.625 -0.768 14.680 1.00 95.44 85 GLY A O 1
ATOM 670 N N . ASP A 1 86 ? 2.204 -1.468 12.622 1.00 96.81 86 ASP A N 1
ATOM 671 C CA . ASP A 1 86 ? 3.535 -1.933 12.982 1.00 96.81 86 ASP A CA 1
ATOM 672 C C . ASP A 1 86 ? 4.453 -0.746 13.343 1.00 96.81 86 ASP A C 1
ATOM 674 O O . ASP A 1 86 ? 4.779 0.056 12.461 1.00 96.81 86 ASP A O 1
ATOM 678 N N . PRO A 1 87 ? 4.932 -0.634 14.598 1.00 93.44 87 PRO A N 1
ATOM 679 C CA . PRO A 1 87 ? 5.776 0.479 15.036 1.00 93.44 87 PRO A CA 1
ATOM 680 C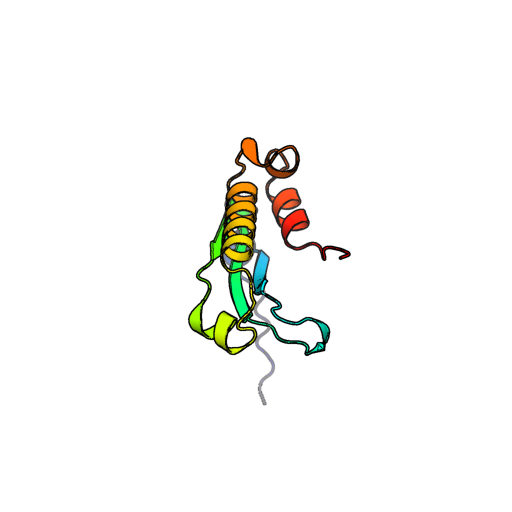 C . PRO A 1 87 ? 7.067 0.649 14.224 1.00 93.44 87 PRO A C 1
ATOM 682 O O . PRO A 1 87 ? 7.615 1.750 14.159 1.00 93.44 87 PRO A O 1
ATOM 685 N N . ALA A 1 88 ? 7.556 -0.410 13.572 1.00 94.62 88 ALA A N 1
ATOM 686 C CA . ALA A 1 88 ? 8.748 -0.335 12.732 1.00 94.62 88 ALA A CA 1
ATOM 687 C C . ALA A 1 88 ? 8.529 0.447 11.419 1.00 94.62 88 ALA A C 1
ATOM 689 O O . ALA A 1 88 ? 9.502 0.795 10.753 1.00 94.62 88 ALA A O 1
ATOM 690 N N . CYS A 1 89 ? 7.285 0.786 11.065 1.00 92.38 89 CYS A N 1
ATOM 691 C CA . CYS A 1 89 ? 6.966 1.703 9.965 1.00 92.38 89 CYS A CA 1
ATOM 692 C C . CYS A 1 89 ? 7.017 3.191 10.377 1.00 92.38 89 CYS A C 1
ATOM 694 O O . CYS A 1 89 ? 6.693 4.065 9.573 1.00 92.38 89 CYS A O 1
ATOM 696 N N . GLY A 1 90 ? 7.440 3.496 11.608 1.00 92.62 90 GLY A N 1
ATOM 697 C CA . GLY A 1 90 ? 7.635 4.859 12.097 1.00 92.62 90 GLY A CA 1
ATOM 698 C C . GLY A 1 90 ? 6.336 5.559 12.500 1.00 92.62 90 GLY A C 1
ATOM 699 O O . GLY A 1 90 ? 5.327 4.922 12.799 1.00 92.62 90 GLY A O 1
ATOM 700 N N . TYR A 1 91 ? 6.367 6.897 12.520 1.00 92.56 91 TYR A N 1
ATOM 701 C CA . TYR A 1 91 ? 5.287 7.734 13.063 1.00 92.56 91 TYR A CA 1
ATOM 702 C C . TYR A 1 91 ? 3.906 7.419 12.471 1.00 92.56 91 TYR A C 1
ATOM 704 O O . TYR A 1 91 ? 2.926 7.339 13.208 1.00 92.56 91 TYR A O 1
ATOM 712 N N . VAL A 1 92 ? 3.836 7.169 11.158 1.00 93.19 92 VAL A N 1
ATOM 713 C CA . VAL A 1 92 ? 2.571 6.895 10.462 1.00 93.19 92 VAL A CA 1
ATOM 714 C C . VAL A 1 92 ? 1.839 5.680 11.037 1.00 93.19 92 VAL A C 1
ATOM 716 O O . VAL A 1 92 ? 0.618 5.698 11.140 1.00 93.19 92 VAL A O 1
ATOM 719 N N . ALA A 1 93 ? 2.553 4.641 11.476 1.00 93.00 93 ALA A N 1
ATOM 720 C CA . ALA A 1 93 ? 1.928 3.437 12.017 1.00 93.00 93 ALA A CA 1
ATOM 721 C C . ALA A 1 93 ? 1.298 3.647 13.401 1.00 93.00 93 ALA A C 1
ATOM 723 O O . ALA A 1 93 ? 0.385 2.909 13.771 1.00 93.00 93 ALA A O 1
ATOM 724 N N . GLY A 1 94 ? 1.744 4.672 14.134 1.00 92.56 94 GLY A N 1
ATOM 725 C CA . GLY A 1 94 ? 1.173 5.075 15.418 1.00 92.56 94 GLY A CA 1
ATOM 726 C C . GLY A 1 94 ? -0.086 5.938 15.301 1.00 92.56 94 GLY A C 1
ATOM 727 O O . GLY A 1 94 ? -0.739 6.191 16.313 1.00 92.56 94 GLY A O 1
ATOM 728 N N . LEU A 1 95 ? -0.443 6.391 14.096 1.00 95.38 95 LEU A N 1
ATOM 729 C CA . LEU A 1 95 ? -1.638 7.203 13.884 1.00 95.38 95 LEU A CA 1
ATOM 730 C C . LEU A 1 95 ? -2.930 6.386 14.101 1.00 95.38 95 LEU A C 1
ATOM 732 O O . LEU A 1 95 ? -2.955 5.162 13.894 1.00 95.38 95 LEU A O 1
ATOM 736 N N . PRO A 1 96 ? -4.051 7.042 14.455 1.00 96.44 96 PRO A N 1
ATOM 737 C CA . PRO A 1 96 ? -5.370 6.415 14.442 1.00 96.44 96 PRO A CA 1
ATOM 738 C C . PRO A 1 96 ? -5.682 5.759 13.088 1.00 96.44 96 PRO A C 1
ATOM 740 O O . PRO A 1 96 ? -5.250 6.232 12.040 1.00 96.44 96 PRO A O 1
ATOM 743 N N . GLN A 1 97 ? -6.469 4.676 13.082 1.00 96.25 97 GLN A N 1
ATOM 744 C CA . GLN A 1 97 ? -6.767 3.911 11.856 1.00 96.25 97 GLN A CA 1
ATOM 745 C C . GLN A 1 97 ? -7.310 4.781 10.710 1.00 96.25 97 GLN A C 1
ATOM 747 O O . GLN A 1 97 ? -6.901 4.606 9.567 1.00 96.25 97 GLN A O 1
ATOM 752 N N . ALA A 1 98 ? -8.189 5.741 11.011 1.00 94.88 98 ALA A N 1
ATOM 753 C CA . ALA A 1 98 ? -8.740 6.649 10.003 1.00 94.88 98 ALA A CA 1
ATOM 754 C C . ALA A 1 98 ? -7.654 7.524 9.351 1.00 94.88 98 ALA A C 1
ATOM 756 O O . ALA A 1 98 ? -7.663 7.721 8.140 1.00 94.88 98 ALA A O 1
ATOM 757 N N . GLU A 1 99 ? -6.695 8.010 10.141 1.00 95.81 99 GLU A N 1
ATOM 758 C CA . GLU A 1 99 ? -5.572 8.815 9.651 1.00 95.81 99 GLU A CA 1
ATOM 759 C C . GLU A 1 99 ? -4.574 7.964 8.866 1.00 95.81 99 GLU A C 1
ATOM 761 O O . GLU A 1 99 ? -4.070 8.409 7.839 1.00 95.81 99 GLU A O 1
ATOM 766 N N . ARG A 1 100 ? -4.348 6.710 9.276 1.00 96.19 100 ARG A N 1
ATOM 767 C CA . ARG A 1 100 ? -3.549 5.751 8.498 1.00 96.19 100 ARG A CA 1
ATOM 768 C C . ARG A 1 100 ? -4.183 5.438 7.153 1.00 96.19 100 ARG A C 1
ATOM 770 O O . ARG A 1 100 ? -3.493 5.473 6.141 1.00 96.19 100 ARG A O 1
ATOM 777 N N . PHE A 1 101 ? -5.489 5.176 7.130 1.00 96.19 101 PHE A N 1
ATOM 778 C CA . PHE A 1 101 ? -6.228 5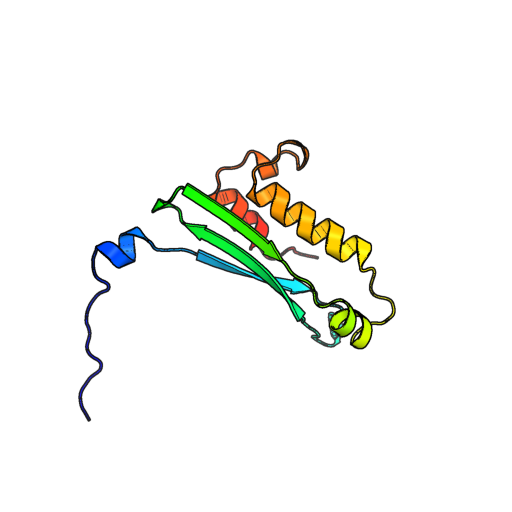.003 5.883 1.00 96.19 101 PHE A CA 1
ATOM 779 C C . PHE A 1 101 ? -6.103 6.252 5.006 1.00 96.19 101 PHE A C 1
ATOM 781 O O . PHE A 1 101 ? -5.685 6.142 3.858 1.00 96.19 101 PHE A O 1
ATOM 788 N N . GLY A 1 102 ? -6.360 7.437 5.570 1.00 94.31 102 GLY A N 1
ATOM 789 C CA . GLY A 1 102 ? -6.196 8.722 4.890 1.00 94.31 102 GLY A CA 1
ATOM 790 C C . GLY A 1 102 ? -4.797 8.917 4.302 1.00 94.31 102 GLY A C 1
ATOM 791 O O . GLY A 1 102 ? -4.675 9.322 3.150 1.00 94.31 102 GLY A O 1
ATOM 792 N N . TRP A 1 103 ? -3.746 8.570 5.047 1.00 94.00 103 TRP A N 1
ATOM 793 C CA . TRP A 1 103 ? -2.360 8.639 4.583 1.00 94.00 103 TRP A CA 1
ATOM 794 C C . TRP A 1 103 ? -2.102 7.705 3.394 1.00 94.00 103 TRP A C 1
ATOM 796 O O . TRP A 1 103 ? -1.513 8.133 2.407 1.00 94.00 103 TRP A O 1
ATOM 806 N N . VAL A 1 104 ? -2.592 6.460 3.447 1.00 92.44 104 VAL A N 1
ATOM 807 C CA . VAL A 1 104 ? -2.404 5.470 2.370 1.00 92.44 104 VAL A CA 1
ATOM 808 C C . VAL A 1 104 ? -3.138 5.862 1.084 1.00 92.44 104 VAL A C 1
ATOM 810 O O . VAL A 1 104 ? -2.634 5.612 -0.008 1.00 92.44 104 VAL A O 1
ATOM 813 N N . VAL A 1 105 ? -4.331 6.450 1.191 1.00 91.94 105 VAL A N 1
ATOM 814 C CA . VAL A 1 105 ? -5.153 6.814 0.020 1.00 91.94 105 VAL A CA 1
ATOM 815 C C . VAL A 1 105 ? -4.883 8.225 -0.495 1.00 91.94 105 VAL A C 1
ATOM 817 O O . VAL A 1 105 ? -5.389 8.599 -1.555 1.00 91.94 105 VAL A O 1
ATOM 820 N N . SER A 1 106 ? -4.105 9.014 0.247 1.00 87.56 106 SER A N 1
ATOM 821 C CA . SER A 1 106 ? -3.701 10.346 -0.184 1.00 87.56 106 SER A CA 1
ATOM 822 C C . SER A 1 106 ? -2.831 10.239 -1.437 1.00 87.56 106 SER A C 1
ATOM 824 O O . SER A 1 106 ? -1.920 9.410 -1.477 1.00 87.56 106 SER A O 1
ATOM 826 N N . PRO A 1 107 ? -3.067 11.073 -2.464 1.00 70.12 107 PRO A N 1
ATOM 827 C CA . PRO A 1 107 ? -2.173 11.141 -3.606 1.00 70.12 107 PRO A CA 1
ATOM 828 C C . PRO A 1 107 ? -0.768 11.494 -3.114 1.00 70.12 107 PRO A C 1
ATOM 830 O O . PRO A 1 107 ? -0.566 12.555 -2.521 1.00 70.12 107 PRO A O 1
ATOM 833 N N . ALA A 1 108 ? 0.206 10.618 -3.350 1.00 61.91 108 ALA A N 1
ATOM 834 C CA . ALA A 1 108 ? 1.597 11.002 -3.191 1.00 61.91 108 ALA A CA 1
ATOM 835 C C . ALA A 1 108 ? 1.917 12.027 -4.289 1.00 61.91 108 ALA A C 1
ATOM 837 O O . ALA A 1 108 ? 1.769 11.733 -5.474 1.00 61.91 108 ALA A O 1
ATOM 838 N N . SER A 1 109 ? 2.310 13.243 -3.906 1.00 39.94 109 SER A N 1
ATOM 839 C CA . SER A 1 109 ? 2.882 14.218 -4.838 1.00 39.94 109 SER A CA 1
ATOM 840 C C . SER A 1 109 ? 4.272 13.735 -5.250 1.00 39.94 109 SER A C 1
ATOM 842 O O . SER A 1 109 ? 5.265 14.156 -4.658 1.00 39.94 109 SER A O 1
ATOM 844 N N . THR A 1 110 ? 4.376 12.791 -6.183 1.00 40.41 110 THR A N 1
ATOM 845 C CA . THR A 1 110 ? 5.656 12.357 -6.768 1.00 40.41 110 THR A CA 1
ATOM 846 C C . THR A 1 110 ? 5.444 11.836 -8.178 1.00 40.41 110 THR A C 1
ATOM 848 O O . THR A 1 110 ? 4.516 11.020 -8.370 1.00 40.41 110 THR A O 1
#

Sequence (110 aa):
MPAPDGNPPRARDAADAFDYAVLRVVPRVERGERVNVGVVLFCRARGFLEARSEPDERRLLALWPALDLEAVRGHLDFIRRVCAGDPACGYVAGLPQAERFGWVVSPAST

pLDDT: mean 87.72, std 15.62, range [39.94, 97.56]

Organism: Sorangium cellulosum (NCBI:txid56)

Radius of gyration: 17.59 Å; chains: 1; bounding box: 54×26×36 Å